Protein AF-A0A564G183-F1 (afdb_monomer_lite)

pLDDT: mean 85.85, std 9.55, range [53.47, 94.5]

Sequence (72 aa):
MFMYCCIAIEVEGRMRLITATSEREAALAAEAVLRRHSSEVLSLGYAVECENRAAGERIADYLADVAFELTH

Foldseek 3Di:
DQFFKWKWKQDPNDTDIDTDPDLVSLLVVLLVVCVVRLVCLVPIDMDMDGPDPVSSVVSVVSVVVSSVVSVD

Organism: NCBI:txid560405

Secondary structure (DSSP, 8-state):
----EEEEEEETTEEEEEEESSHHHHHHHHHHHHHHT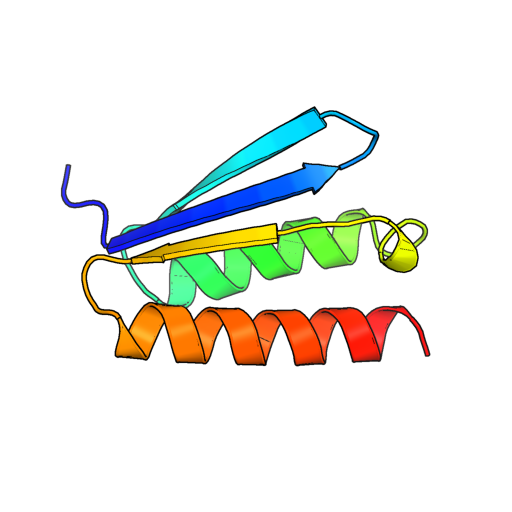GGGGGG--EEEEESSHHHHHHHHHHHHHHHHHHH-

Radius of gyration: 11.44 Å; chains: 1; bounding box: 25×21×32 Å

Structure (mmCIF, N/CA/C/O backbone):
data_AF-A0A564G183-F1
#
_entry.id   AF-A0A564G183-F1
#
loop_
_atom_site.group_PDB
_atom_site.id
_atom_site.type_symbol
_atom_site.label_atom_id
_atom_site.label_alt_id
_atom_site.label_comp_id
_atom_site.label_asym_id
_atom_site.label_entity_id
_atom_site.label_seq_id
_atom_site.pdbx_PDB_ins_code
_atom_site.Cartn_x
_atom_site.Cartn_y
_atom_site.Cartn_z
_atom_site.occupancy
_atom_site.B_iso_or_equiv
_atom_site.auth_seq_id
_atom_site.auth_comp_id
_atom_site.auth_asym_id
_atom_site.auth_atom_id
_atom_site.pdbx_PDB_model_num
ATOM 1 N N . MET A 1 1 ? 4.427 14.677 -16.170 1.00 53.47 1 MET A N 1
ATOM 2 C CA . MET A 1 1 ? 4.742 14.267 -14.788 1.00 53.47 1 MET A CA 1
ATOM 3 C C . MET A 1 1 ? 4.769 12.751 -14.810 1.00 53.47 1 MET A C 1
ATOM 5 O O . MET A 1 1 ? 3.739 12.179 -15.131 1.00 53.47 1 MET A O 1
ATOM 9 N N . PHE A 1 2 ? 5.937 12.121 -14.659 1.00 58.72 2 PHE A N 1
ATOM 10 C CA . PHE A 1 2 ? 6.043 10.657 -14.698 1.00 58.72 2 PHE A CA 1
ATOM 11 C C . PHE A 1 2 ? 5.564 10.116 -13.350 1.00 58.72 2 PHE A C 1
ATOM 13 O O . PHE A 1 2 ? 6.152 10.435 -12.319 1.00 58.72 2 PHE A O 1
ATOM 20 N N . MET A 1 3 ? 4.439 9.407 -13.356 1.00 70.44 3 MET A N 1
ATOM 21 C CA . MET A 1 3 ? 3.825 8.839 -12.160 1.00 70.44 3 MET A CA 1
ATOM 22 C C . MET A 1 3 ? 4.271 7.386 -12.067 1.00 70.44 3 MET A C 1
ATOM 24 O O . MET A 1 3 ? 3.822 6.566 -12.850 1.00 70.44 3 MET A O 1
ATOM 28 N N . TYR A 1 4 ? 5.148 7.077 -11.117 1.00 81.12 4 TYR A N 1
ATOM 29 C CA . TYR A 1 4 ? 5.700 5.734 -10.957 1.00 81.12 4 TYR A CA 1
ATOM 30 C C . TYR A 1 4 ? 4.698 4.791 -10.279 1.00 81.12 4 TYR A C 1
ATOM 32 O O . TYR A 1 4 ? 4.477 3.676 -10.751 1.00 81.12 4 TYR A O 1
ATOM 40 N N . CYS A 1 5 ? 4.072 5.261 -9.195 1.00 88.38 5 CYS A N 1
ATOM 41 C CA . CYS A 1 5 ? 3.028 4.546 -8.465 1.00 88.38 5 CYS A CA 1
ATOM 42 C C . CYS A 1 5 ? 1.923 5.495 -7.991 1.00 88.38 5 CYS A C 1
ATOM 44 O O . CYS A 1 5 ? 2.179 6.643 -7.622 1.00 88.38 5 CYS A O 1
ATOM 46 N N . CYS A 1 6 ? 0.703 4.976 -7.959 1.00 91.62 6 CYS A N 1
ATOM 47 C CA . CYS A 1 6 ? -0.487 5.540 -7.359 1.00 91.62 6 CYS A CA 1
ATOM 48 C C . CYS A 1 6 ? -0.990 4.557 -6.295 1.00 91.62 6 CYS A C 1
ATOM 50 O O . CYS A 1 6 ? -1.201 3.381 -6.583 1.00 91.62 6 CYS A O 1
ATOM 52 N N . ILE A 1 7 ? -1.160 5.023 -5.062 1.00 92.25 7 ILE A N 1
ATOM 53 C CA . ILE A 1 7 ? -1.699 4.225 -3.961 1.00 92.25 7 ILE A CA 1
ATOM 54 C C . ILE A 1 7 ? -2.975 4.898 -3.481 1.00 92.25 7 ILE A C 1
ATOM 56 O O . ILE A 1 7 ? -2.964 6.077 -3.127 1.00 92.25 7 ILE A O 1
ATOM 60 N N . ALA A 1 8 ? -4.070 4.154 -3.460 1.00 92.56 8 ALA A N 1
ATOM 61 C CA . ALA A 1 8 ? -5.330 4.590 -2.889 1.00 92.56 8 ALA A CA 1
ATOM 62 C C . ALA A 1 8 ? -5.500 3.918 -1.524 1.00 92.56 8 ALA A C 1
ATOM 64 O O . ALA A 1 8 ? -5.440 2.698 -1.449 1.00 92.56 8 ALA A O 1
ATOM 65 N N . ILE A 1 9 ? -5.698 4.693 -0.460 1.00 90.19 9 ILE A N 1
ATOM 66 C CA . ILE A 1 9 ? -5.912 4.191 0.905 1.00 90.19 9 ILE A CA 1
ATOM 67 C C . ILE A 1 9 ? -7.253 4.728 1.397 1.00 90.19 9 ILE A C 1
ATOM 69 O O . ILE A 1 9 ? -7.461 5.943 1.400 1.00 90.19 9 ILE A O 1
ATOM 73 N N . GLU A 1 10 ? -8.164 3.850 1.802 1.00 87.81 10 GLU A N 1
ATOM 74 C CA . GLU A 1 10 ? -9.408 4.244 2.461 1.00 87.81 10 GLU A CA 1
ATOM 75 C C . GLU A 1 10 ? -9.124 4.557 3.927 1.00 87.81 10 GLU A C 1
ATOM 77 O O . GLU A 1 10 ? -8.661 3.686 4.644 1.00 87.81 10 GLU A O 1
ATOM 82 N N . VAL A 1 11 ? -9.398 5.785 4.368 1.00 82.69 11 VAL A N 1
ATOM 83 C CA . VAL A 1 11 ? -9.194 6.272 5.738 1.00 82.69 11 VAL A CA 1
ATOM 84 C C . VAL A 1 11 ? -10.464 6.985 6.193 1.00 82.69 11 VAL A C 1
ATOM 86 O O . VAL A 1 11 ? -10.897 7.918 5.516 1.00 82.69 11 VAL A O 1
ATOM 89 N N . GLU A 1 12 ? -11.063 6.587 7.319 1.00 80.38 12 GLU A N 1
ATOM 90 C CA . GLU A 1 12 ? -12.305 7.190 7.847 1.00 80.38 12 GLU A CA 1
ATOM 91 C C . GLU A 1 12 ? -13.444 7.265 6.794 1.00 80.38 12 GLU A C 1
ATOM 93 O O . GLU A 1 12 ? -14.182 8.250 6.703 1.00 80.38 12 GLU A O 1
ATOM 98 N N . GLY A 1 13 ? -13.553 6.251 5.924 1.00 80.88 13 GLY A N 1
ATOM 99 C CA . GLY A 1 13 ? -14.525 6.223 4.819 1.00 80.88 13 GLY A CA 1
ATOM 100 C C . GLY A 1 13 ? -14.221 7.203 3.676 1.00 80.88 13 GLY A C 1
ATOM 101 O O . GLY A 1 13 ? -15.098 7.520 2.869 1.00 80.88 13 GLY A O 1
ATOM 102 N N . ARG A 1 14 ? -12.992 7.732 3.604 1.00 83.56 14 ARG A N 1
ATOM 103 C CA . ARG A 1 14 ? -12.514 8.607 2.526 1.00 83.56 14 ARG A CA 1
ATOM 104 C C . ARG A 1 14 ? -11.298 8.010 1.839 1.00 83.56 14 ARG A C 1
ATOM 106 O O . ARG A 1 14 ? -10.317 7.657 2.481 1.00 83.56 14 ARG A O 1
ATOM 113 N N . MET A 1 15 ? -11.312 8.015 0.511 1.00 86.81 15 MET A N 1
ATOM 114 C CA . MET A 1 15 ? -10.141 7.632 -0.272 1.00 86.81 15 MET A CA 1
ATOM 115 C C . MET A 1 15 ? -9.086 8.739 -0.250 1.00 86.81 15 MET A C 1
ATOM 117 O O . MET A 1 15 ? -9.350 9.881 -0.636 1.00 86.81 15 MET A O 1
ATOM 121 N N . ARG A 1 16 ? -7.866 8.391 0.154 1.00 88.75 16 ARG A N 1
ATOM 122 C CA . ARG A 1 16 ? -6.662 9.202 -0.020 1.00 88.75 16 ARG A CA 1
ATOM 123 C C . ARG A 1 16 ? -5.824 8.620 -1.146 1.00 88.75 16 ARG A C 1
ATOM 125 O O . ARG A 1 16 ? -5.463 7.451 -1.105 1.00 88.75 16 ARG A O 1
ATOM 132 N N . LEU A 1 17 ? -5.507 9.454 -2.131 1.00 91.75 17 LEU A N 1
ATOM 133 C CA . LEU A 1 17 ? -4.634 9.099 -3.246 1.00 91.75 17 LEU A CA 1
ATOM 134 C C . LEU A 1 17 ? -3.225 9.632 -2.994 1.00 91.75 17 LEU A C 1
ATOM 136 O O . LEU A 1 17 ? -3.044 10.807 -2.674 1.00 91.75 17 LEU A O 1
ATOM 140 N N . ILE A 1 18 ? -2.239 8.763 -3.165 1.00 91.44 18 ILE A N 1
ATOM 141 C CA . ILE A 1 18 ? -0.815 9.052 -3.059 1.00 91.44 18 ILE A CA 1
ATOM 142 C C . ILE A 1 18 ? -0.210 8.793 -4.429 1.00 91.44 18 ILE A C 1
ATOM 144 O O . ILE A 1 18 ? -0.182 7.657 -4.887 1.00 91.44 18 ILE A O 1
ATOM 148 N N . THR A 1 19 ? 0.292 9.836 -5.077 1.00 92.12 19 THR A N 1
ATOM 149 C CA . THR A 1 19 ? 1.064 9.705 -6.315 1.00 92.12 19 THR A CA 1
ATOM 150 C C . THR A 1 19 ? 2.536 9.889 -6.001 1.00 92.12 19 THR A C 1
ATOM 152 O O . THR A 1 19 ? 2.901 10.883 -5.377 1.00 92.12 19 THR A O 1
ATOM 155 N N . ALA A 1 20 ? 3.371 8.969 -6.462 1.00 91.88 20 ALA A N 1
ATOM 156 C CA . ALA A 1 20 ? 4.803 8.985 -6.223 1.00 91.88 20 ALA A CA 1
ATOM 157 C C . ALA A 1 20 ? 5.582 8.846 -7.530 1.00 91.88 20 ALA A C 1
ATOM 159 O O . ALA A 1 20 ? 5.141 8.205 -8.487 1.00 91.88 20 ALA A O 1
ATOM 160 N N . THR A 1 21 ? 6.772 9.434 -7.551 1.00 91.19 21 THR A N 1
ATOM 161 C CA . THR A 1 21 ? 7.715 9.386 -8.676 1.00 91.19 21 THR A CA 1
ATOM 162 C C . THR A 1 21 ? 8.763 8.282 -8.518 1.00 91.19 21 THR A C 1
ATOM 164 O O . THR A 1 21 ? 9.559 8.046 -9.424 1.00 91.19 21 THR A O 1
ATOM 167 N N . SER A 1 22 ? 8.753 7.572 -7.383 1.00 90.25 22 SER A N 1
ATOM 168 C CA . SER A 1 22 ? 9.615 6.420 -7.115 1.00 90.25 22 SER A CA 1
ATOM 169 C C . SER A 1 22 ? 8.964 5.419 -6.158 1.00 90.25 22 SER A C 1
ATOM 171 O O . SER A 1 22 ? 8.073 5.775 -5.386 1.00 90.25 22 SER A O 1
ATOM 173 N N . GLU A 1 23 ? 9.462 4.179 -6.160 1.00 90.19 23 GLU A N 1
ATOM 174 C CA . GLU A 1 23 ? 9.041 3.120 -5.227 1.00 90.19 23 GLU A CA 1
ATOM 175 C C . GLU A 1 23 ? 9.228 3.545 -3.765 1.00 90.19 23 GLU A C 1
ATOM 177 O O . GLU A 1 23 ? 8.333 3.395 -2.939 1.00 90.19 23 GLU A O 1
ATOM 182 N N . ARG A 1 24 ? 10.379 4.158 -3.459 1.00 91.69 24 ARG A N 1
ATOM 183 C CA . ARG A 1 24 ? 10.717 4.612 -2.106 1.00 91.69 24 ARG A CA 1
ATOM 184 C C . ARG A 1 24 ? 9.779 5.709 -1.611 1.00 91.69 24 ARG A C 1
ATOM 186 O O . ARG A 1 24 ? 9.373 5.687 -0.455 1.00 91.69 24 ARG A O 1
ATOM 193 N N . GLU A 1 25 ? 9.468 6.680 -2.464 1.00 93.19 25 GLU A N 1
ATOM 194 C CA . GLU A 1 25 ? 8.525 7.749 -2.129 1.00 93.19 25 GLU A CA 1
ATOM 195 C C . GLU A 1 25 ? 7.123 7.182 -1.877 1.00 93.19 25 GLU A C 1
ATOM 197 O O . GLU A 1 25 ? 6.489 7.553 -0.892 1.00 93.19 25 GLU A O 1
ATOM 202 N N . ALA A 1 26 ? 6.683 6.234 -2.713 1.00 91.50 26 ALA A N 1
ATOM 203 C CA . ALA A 1 26 ? 5.399 5.558 -2.564 1.00 91.50 26 ALA A CA 1
ATOM 204 C C . ALA A 1 26 ? 5.296 4.837 -1.210 1.00 91.50 26 ALA A C 1
ATOM 206 O O . ALA A 1 26 ? 4.343 5.061 -0.465 1.00 91.50 26 ALA A O 1
ATOM 207 N N . ALA A 1 27 ? 6.313 4.038 -0.869 1.00 92.56 27 ALA A N 1
ATOM 208 C CA . ALA A 1 27 ? 6.374 3.285 0.380 1.00 92.56 27 ALA A CA 1
ATOM 209 C C . ALA A 1 27 ? 6.350 4.203 1.613 1.00 92.56 27 ALA A C 1
ATOM 211 O O . ALA A 1 27 ? 5.517 4.023 2.497 1.00 92.56 27 ALA A O 1
ATOM 212 N N . LEU A 1 28 ? 7.205 5.233 1.645 1.00 94.50 28 LEU A N 1
ATOM 213 C CA . LEU A 1 28 ? 7.288 6.158 2.781 1.00 94.50 28 LEU A CA 1
ATOM 214 C C . LEU A 1 28 ? 6.001 6.968 2.972 1.00 94.50 28 LEU A C 1
ATOM 216 O O . LEU A 1 28 ? 5.563 7.178 4.103 1.00 94.50 28 LEU A O 1
ATOM 220 N N . ALA A 1 29 ? 5.395 7.438 1.879 1.00 93.50 29 ALA A N 1
ATOM 221 C CA . ALA A 1 29 ? 4.165 8.216 1.949 1.00 93.50 29 ALA A CA 1
ATOM 222 C C . ALA A 1 29 ? 2.982 7.359 2.421 1.00 93.50 29 ALA A C 1
ATOM 224 O O . ALA A 1 29 ? 2.213 7.800 3.277 1.00 93.50 29 ALA A O 1
ATOM 225 N N . ALA A 1 30 ? 2.851 6.136 1.903 1.00 91.56 30 ALA A N 1
ATOM 226 C CA . ALA A 1 30 ? 1.796 5.216 2.310 1.00 91.56 30 ALA A CA 1
ATOM 227 C C . ALA A 1 30 ? 1.971 4.749 3.762 1.00 91.56 30 ALA A C 1
ATOM 229 O O . ALA A 1 30 ? 1.018 4.805 4.538 1.00 91.56 30 ALA A O 1
ATOM 230 N N . GLU A 1 31 ? 3.190 4.407 4.177 1.00 92.81 31 GLU A N 1
ATOM 231 C CA . GLU A 1 31 ? 3.490 4.072 5.571 1.00 92.81 31 GLU A CA 1
ATOM 232 C C . GLU A 1 31 ? 3.163 5.228 6.522 1.00 92.81 31 GLU A C 1
ATOM 234 O O . GLU A 1 31 ? 2.558 5.016 7.571 1.00 92.81 31 GLU A O 1
ATOM 239 N N . ALA A 1 32 ? 3.513 6.466 6.162 1.00 92.50 32 ALA A N 1
ATOM 240 C CA . ALA A 1 32 ? 3.191 7.630 6.982 1.00 92.50 32 ALA A CA 1
ATOM 241 C C . ALA A 1 32 ? 1.674 7.800 7.182 1.00 92.50 32 ALA A C 1
ATOM 243 O O . ALA A 1 32 ? 1.245 8.236 8.254 1.00 92.50 32 ALA A O 1
ATOM 244 N N . VAL A 1 33 ? 0.861 7.445 6.179 1.00 90.00 33 VAL A N 1
ATOM 245 C CA . VAL A 1 33 ? -0.603 7.418 6.305 1.00 90.00 33 VAL A CA 1
ATOM 246 C C . VAL A 1 33 ? -1.042 6.296 7.243 1.00 90.00 33 VAL A C 1
ATOM 248 O O . VAL A 1 33 ? -1.784 6.577 8.183 1.00 90.00 33 VAL A O 1
ATOM 251 N N . LEU A 1 34 ? -0.545 5.069 7.061 1.00 88.44 34 LEU A N 1
ATOM 252 C CA . LEU A 1 34 ? -0.885 3.934 7.930 1.00 88.44 34 LEU A CA 1
ATOM 253 C C . LEU A 1 34 ? -0.534 4.214 9.398 1.00 88.44 34 LEU A C 1
ATOM 255 O O . LEU A 1 34 ? -1.374 4.059 10.279 1.00 88.44 34 LEU A O 1
ATOM 259 N N . ARG A 1 35 ? 0.677 4.717 9.670 1.00 88.69 35 ARG A N 1
ATOM 260 C CA . ARG A 1 35 ? 1.131 5.049 11.031 1.00 88.69 35 ARG A CA 1
ATOM 261 C C . ARG A 1 35 ? 0.324 6.175 11.669 1.00 88.69 35 ARG A C 1
ATOM 263 O O . ARG A 1 35 ? 0.126 6.166 12.880 1.00 88.69 35 ARG A O 1
ATOM 270 N N . ARG A 1 36 ? -0.132 7.152 10.879 1.00 89.25 36 ARG A N 1
ATOM 271 C CA . ARG A 1 36 ? -0.983 8.243 11.377 1.00 89.25 36 ARG A CA 1
ATOM 272 C C . ARG A 1 36 ? -2.368 7.745 11.791 1.00 89.25 36 ARG A C 1
ATOM 274 O O . ARG A 1 36 ? -2.952 8.320 12.702 1.00 89.25 36 ARG A O 1
ATOM 281 N N . HIS A 1 37 ? -2.861 6.700 11.137 1.00 84.31 37 HIS A N 1
ATOM 282 C CA . HIS A 1 37 ? -4.178 6.114 11.373 1.00 84.31 37 HIS A CA 1
ATOM 283 C C . HIS A 1 37 ? -4.075 4.719 12.013 1.00 84.31 37 HIS A C 1
ATOM 285 O O . HIS A 1 37 ? -4.929 3.869 11.779 1.00 84.31 37 HIS A O 1
ATOM 291 N N . SER A 1 38 ? -3.042 4.483 12.838 1.00 75.38 38 SER A N 1
ATOM 292 C CA . SER A 1 38 ? -2.729 3.166 13.417 1.00 75.38 38 SER A CA 1
ATOM 293 C C . SER A 1 38 ? -3.893 2.540 14.198 1.00 75.38 38 SER A C 1
ATOM 295 O O . SER A 1 38 ? -4.103 1.334 14.132 1.00 75.38 38 SER A O 1
ATOM 297 N N . SER A 1 39 ? -4.708 3.357 14.871 1.00 73.31 39 SER A N 1
ATOM 298 C CA . SER A 1 39 ? -5.904 2.916 15.602 1.00 73.31 39 SER A CA 1
ATOM 299 C C . SER A 1 39 ? -7.037 2.390 14.713 1.00 73.31 39 SER A C 1
ATOM 301 O O . SER A 1 39 ? -7.959 1.760 15.220 1.00 73.31 39 SER A O 1
ATOM 303 N N . GLU A 1 40 ? -6.990 2.652 13.406 1.00 68.94 40 GLU A N 1
ATOM 304 C CA . GLU A 1 40 ? -8.046 2.323 12.438 1.00 68.94 40 GLU A CA 1
ATOM 305 C C . GLU A 1 40 ? -7.589 1.312 11.376 1.00 68.94 40 GLU A C 1
ATOM 307 O O . GLU A 1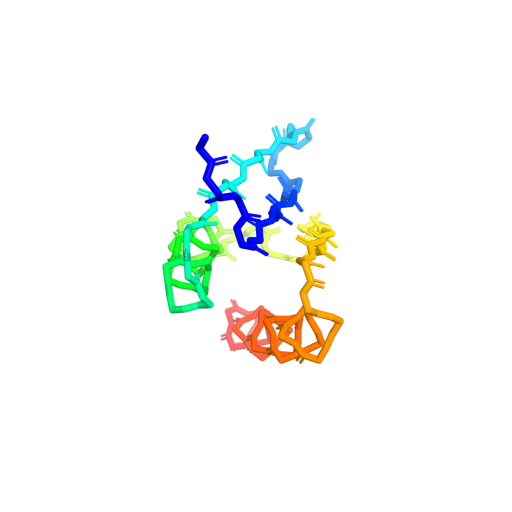 40 ? -8.367 0.959 10.489 1.00 68.94 40 GLU A O 1
ATOM 312 N N . VAL A 1 41 ? -6.352 0.803 11.478 1.00 63.91 41 VAL A N 1
ATOM 313 C CA . VAL A 1 41 ? -5.693 -0.027 10.449 1.00 63.91 41 VAL A CA 1
ATOM 314 C C . VAL A 1 41 ? -6.501 -1.259 10.047 1.00 63.91 41 VAL A C 1
ATOM 316 O O . VAL A 1 41 ? -6.524 -1.601 8.870 1.00 63.91 41 VAL A O 1
ATOM 319 N N . LEU A 1 42 ? -7.247 -1.867 10.975 1.00 58.41 42 LEU A N 1
ATOM 320 C CA . LEU A 1 42 ? -8.119 -3.019 10.697 1.00 58.41 42 LEU A CA 1
ATOM 321 C C . LEU A 1 42 ? -9.238 -2.728 9.676 1.00 58.41 42 LEU A C 1
ATOM 323 O O . LEU A 1 42 ? -9.824 -3.665 9.139 1.00 58.41 42 LEU A O 1
ATOM 327 N N . SER A 1 43 ? -9.542 -1.453 9.419 1.00 64.19 43 SER A N 1
ATOM 328 C CA . SER A 1 43 ? -10.547 -1.009 8.443 1.00 64.19 43 SER A CA 1
ATOM 329 C C . SER A 1 43 ? -9.956 -0.384 7.176 1.00 64.19 43 SER A C 1
ATOM 331 O O . SER A 1 43 ? -10.710 -0.060 6.262 1.00 64.19 43 SER A O 1
ATOM 333 N N . LEU A 1 44 ? -8.630 -0.219 7.096 1.00 68.19 44 LEU A N 1
ATOM 334 C CA . LEU A 1 44 ? -7.985 0.428 5.955 1.00 68.19 44 LEU A CA 1
ATOM 335 C C . LEU A 1 44 ? -7.860 -0.568 4.792 1.00 68.19 44 LEU A C 1
ATOM 337 O O . LEU A 1 44 ? -7.025 -1.472 4.813 1.00 68.19 44 LEU A O 1
ATOM 341 N N . GLY A 1 45 ? -8.668 -0.386 3.749 1.00 78.88 45 GLY A N 1
ATOM 342 C CA . GLY A 1 45 ? -8.423 -0.988 2.439 1.00 78.88 45 GLY A CA 1
ATOM 343 C C . GLY A 1 45 ? -7.417 -0.155 1.641 1.00 78.88 45 GLY A C 1
ATOM 344 O O . GLY A 1 45 ? -7.442 1.076 1.707 1.00 78.88 45 GLY A O 1
ATOM 345 N N . TYR A 1 46 ? -6.542 -0.795 0.860 1.00 85.31 46 TYR A N 1
ATOM 346 C CA . TYR A 1 46 ? -5.676 -0.080 -0.077 1.00 85.31 46 TYR A CA 1
ATOM 347 C C . TYR A 1 46 ? -5.570 -0.759 -1.445 1.00 85.31 46 TYR A C 1
ATOM 349 O O . TYR A 1 46 ? -5.699 -1.975 -1.576 1.00 85.31 46 TYR A O 1
ATOM 357 N N . ALA A 1 47 ? -5.323 0.052 -2.472 1.00 89.69 47 ALA A N 1
ATOM 358 C CA . ALA A 1 47 ? 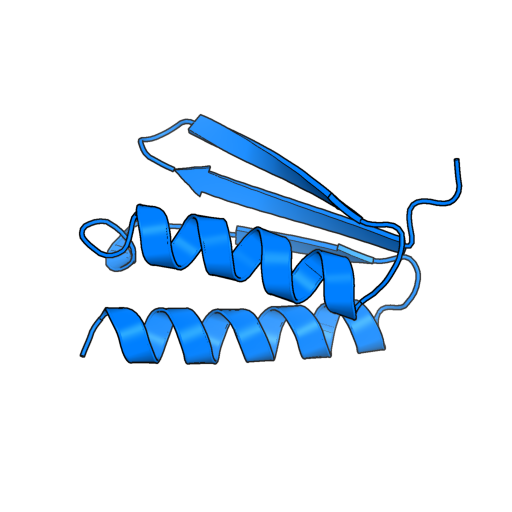-5.036 -0.373 -3.836 1.00 89.69 47 ALA A CA 1
ATOM 359 C C . ALA A 1 47 ? -3.718 0.254 -4.296 1.00 89.69 47 ALA A C 1
ATOM 361 O O . ALA A 1 47 ? -3.474 1.435 -4.047 1.00 89.69 47 ALA A O 1
ATOM 362 N N . VAL A 1 48 ? -2.878 -0.531 -4.969 1.00 91.25 48 VAL A N 1
ATOM 363 C CA . VAL A 1 48 ? -1.571 -0.100 -5.480 1.00 91.25 48 VAL A CA 1
ATOM 364 C C . VAL A 1 48 ? -1.551 -0.291 -6.990 1.00 91.25 48 VAL A C 1
ATOM 366 O O . VAL A 1 48 ? -1.688 -1.408 -7.485 1.00 91.25 48 VAL A O 1
ATOM 369 N N . GLU A 1 49 ? -1.340 0.795 -7.722 1.00 90.81 49 GLU A N 1
ATOM 370 C CA . GLU A 1 49 ? -1.152 0.791 -9.168 1.00 90.81 49 GLU A CA 1
ATOM 371 C C . GLU A 1 49 ? 0.204 1.409 -9.495 1.00 90.81 49 GLU A C 1
ATOM 373 O O . GLU A 1 49 ? 0.471 2.553 -9.148 1.00 90.81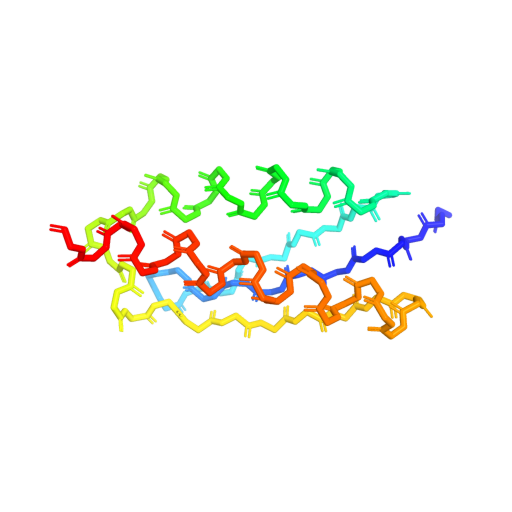 49 GLU A O 1
ATOM 378 N N . CYS A 1 50 ? 1.077 0.674 -10.175 1.00 91.12 50 CYS A N 1
ATOM 379 C CA . CYS A 1 50 ? 2.399 1.159 -10.565 1.00 91.12 50 CYS A CA 1
ATOM 380 C C . CYS A 1 50 ? 2.654 0.894 -12.046 1.00 91.12 50 CYS A C 1
ATOM 382 O O . CYS A 1 50 ? 2.151 -0.088 -12.591 1.00 91.12 50 CYS A O 1
ATOM 384 N N . GLU A 1 51 ? 3.501 1.709 -12.680 1.00 89.62 51 GLU A N 1
ATOM 385 C CA . GLU A 1 51 ? 3.967 1.453 -14.053 1.00 89.62 51 GLU A CA 1
ATOM 386 C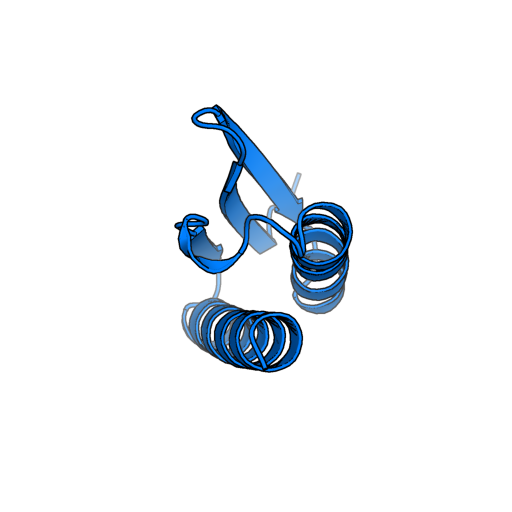 C . GLU A 1 51 ? 4.656 0.081 -14.160 1.00 89.62 51 GLU A C 1
ATOM 388 O O . GLU A 1 51 ? 4.518 -0.630 -15.155 1.00 89.62 51 GLU A O 1
ATOM 393 N N . ASN A 1 52 ? 5.379 -0.314 -13.107 1.00 89.19 52 ASN A N 1
ATOM 394 C CA . ASN A 1 52 ? 5.994 -1.628 -12.983 1.00 89.19 52 ASN A CA 1
ATOM 395 C C . ASN A 1 52 ? 5.195 -2.505 -12.011 1.00 89.19 52 ASN A C 1
ATOM 397 O O . ASN A 1 52 ? 5.199 -2.267 -10.803 1.00 89.19 52 ASN A O 1
ATOM 401 N N . ARG A 1 53 ? 4.590 -3.577 -12.531 1.00 90.06 53 ARG A N 1
ATOM 402 C CA . ARG A 1 53 ? 3.843 -4.557 -11.732 1.00 90.06 53 ARG A CA 1
ATOM 403 C C . ARG A 1 53 ? 4.652 -5.121 -10.559 1.00 90.06 53 ARG A C 1
ATOM 405 O O . ARG A 1 53 ? 4.128 -5.190 -9.456 1.00 90.06 53 ARG A O 1
ATOM 412 N N . ALA A 1 54 ? 5.922 -5.466 -10.769 1.00 92.31 54 ALA A N 1
ATOM 413 C CA . ALA A 1 54 ? 6.765 -6.022 -9.711 1.00 92.31 54 ALA A CA 1
ATOM 414 C C . ALA A 1 54 ? 7.045 -5.000 -8.596 1.00 92.31 54 ALA A C 1
ATOM 416 O O . ALA A 1 54 ? 7.246 -5.381 -7.449 1.00 92.31 54 ALA A O 1
ATOM 417 N N . ALA A 1 55 ? 7.078 -3.703 -8.923 1.00 89.88 55 ALA A N 1
ATOM 418 C CA . ALA A 1 55 ? 7.176 -2.648 -7.916 1.00 89.88 55 ALA A CA 1
ATOM 419 C C . ALA A 1 55 ? 5.866 -2.499 -7.134 1.00 89.88 55 ALA A C 1
ATOM 421 O O . ALA A 1 55 ? 5.901 -2.354 -5.918 1.00 89.88 55 ALA A O 1
ATOM 422 N N . GLY A 1 56 ? 4.723 -2.605 -7.819 1.00 91.94 56 GLY A N 1
ATOM 423 C CA . GLY A 1 56 ? 3.412 -2.630 -7.172 1.00 91.94 56 GLY A CA 1
ATOM 424 C C . GLY A 1 56 ? 3.265 -3.793 -6.191 1.00 91.94 56 GLY A C 1
ATOM 425 O O . GLY A 1 56 ? 2.827 -3.577 -5.068 1.00 91.94 56 GLY A O 1
ATOM 426 N N . GLU A 1 57 ? 3.700 -4.995 -6.581 1.00 93.12 57 GLU A N 1
ATOM 427 C CA . GLU A 1 57 ? 3.704 -6.182 -5.712 1.00 93.12 57 GLU A CA 1
ATOM 428 C C . GLU A 1 57 ? 4.598 -5.968 -4.477 1.00 93.12 57 GLU A C 1
ATOM 430 O O . GLU A 1 57 ? 4.124 -6.130 -3.358 1.00 93.12 57 GLU A O 1
ATOM 435 N N . ARG A 1 58 ? 5.837 -5.474 -4.644 1.00 94.38 58 ARG A N 1
ATOM 436 C CA . ARG A 1 58 ? 6.723 -5.163 -3.502 1.00 94.38 58 ARG A CA 1
ATOM 437 C C . ARG A 1 58 ? 6.145 -4.119 -2.549 1.00 94.38 58 ARG A C 1
ATOM 439 O O . ARG A 1 58 ? 6.299 -4.246 -1.339 1.00 94.38 58 ARG A O 1
ATOM 446 N N . ILE A 1 59 ? 5.510 -3.075 -3.084 1.00 92.75 59 ILE A N 1
ATOM 447 C CA . ILE A 1 59 ? 4.860 -2.044 -2.268 1.00 92.75 59 ILE A CA 1
ATOM 448 C C . ILE A 1 59 ? 3.669 -2.637 -1.517 1.00 92.75 59 ILE A C 1
ATOM 450 O O . ILE A 1 59 ? 3.495 -2.335 -0.342 1.00 92.75 59 ILE A O 1
ATOM 454 N N . ALA A 1 60 ? 2.852 -3.464 -2.170 1.00 91.62 60 ALA A N 1
ATOM 455 C CA . ALA A 1 60 ? 1.712 -4.102 -1.525 1.00 91.62 60 ALA A CA 1
ATOM 456 C C . ALA A 1 60 ? 2.160 -5.020 -0.377 1.00 91.62 60 ALA A C 1
ATOM 458 O O . ALA A 1 60 ? 1.636 -4.888 0.726 1.00 91.62 60 ALA A O 1
ATOM 459 N N . ASP A 1 61 ? 3.172 -5.862 -0.604 1.00 93.06 61 ASP A N 1
ATOM 460 C CA . ASP A 1 61 ? 3.742 -6.734 0.430 1.00 93.06 61 ASP A CA 1
ATOM 461 C C . ASP A 1 61 ? 4.291 -5.910 1.606 1.00 93.06 61 ASP A C 1
ATOM 463 O O . ASP A 1 61 ? 3.957 -6.167 2.761 1.00 93.06 61 ASP A O 1
ATOM 467 N N . TYR A 1 62 ? 5.042 -4.841 1.317 1.00 93.00 62 TYR A N 1
ATOM 468 C CA . TYR A 1 62 ? 5.547 -3.927 2.342 1.00 93.00 62 TYR A CA 1
ATOM 469 C C . TYR A 1 62 ? 4.429 -3.299 3.186 1.00 93.00 62 TYR A C 1
ATOM 471 O O . TYR A 1 62 ? 4.531 -3.222 4.409 1.00 93.00 62 TYR A O 1
ATOM 479 N N . LEU A 1 63 ? 3.346 -2.839 2.554 1.00 90.44 63 LEU A N 1
ATOM 480 C CA . LEU A 1 63 ? 2.225 -2.227 3.270 1.00 90.44 63 LEU A CA 1
ATOM 481 C C . LEU A 1 63 ? 1.419 -3.247 4.076 1.00 90.44 63 LEU A C 1
ATOM 483 O O . LEU A 1 63 ? 0.888 -2.888 5.128 1.00 90.44 63 LEU A O 1
ATOM 487 N N . ALA A 1 64 ? 1.339 -4.498 3.620 1.00 89.56 64 ALA A N 1
ATOM 488 C CA . ALA A 1 64 ? 0.748 -5.587 4.387 1.00 89.56 64 ALA A CA 1
ATOM 489 C C . ALA A 1 64 ? 1.550 -5.860 5.668 1.00 89.56 64 ALA A C 1
ATOM 491 O O . ALA A 1 64 ? 0.950 -5.938 6.741 1.00 89.56 64 ALA A O 1
ATOM 492 N N . ASP A 1 65 ? 2.882 -5.910 5.572 1.00 91.44 65 ASP A N 1
ATOM 493 C CA . ASP A 1 65 ? 3.767 -6.079 6.730 1.00 91.44 65 ASP A CA 1
ATOM 494 C C . ASP A 1 65 ? 3.616 -4.916 7.722 1.00 91.44 65 ASP A C 1
ATOM 496 O O . ASP A 1 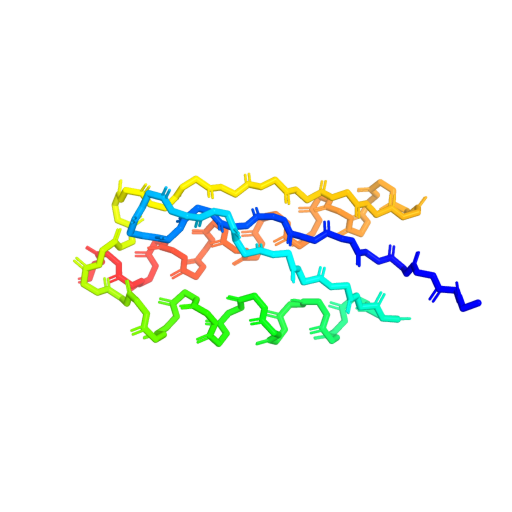65 ? 3.395 -5.136 8.913 1.00 91.44 65 ASP A O 1
ATOM 500 N N . VAL A 1 66 ? 3.625 -3.668 7.239 1.00 89.75 66 VAL A N 1
ATOM 501 C CA . VAL A 1 66 ? 3.404 -2.482 8.087 1.00 89.75 66 VAL A CA 1
ATOM 502 C C . VAL A 1 66 ? 2.032 -2.524 8.767 1.00 89.75 66 VAL A C 1
ATOM 504 O O . VAL A 1 66 ? 1.916 -2.215 9.953 1.00 89.75 66 VAL A O 1
ATOM 507 N N . ALA A 1 67 ? 0.971 -2.889 8.045 1.00 87.56 67 ALA A N 1
ATOM 508 C CA . ALA A 1 67 ? -0.366 -2.990 8.624 1.00 87.56 67 ALA A CA 1
ATOM 509 C C . ALA A 1 67 ? -0.442 -4.092 9.696 1.00 87.56 67 ALA A C 1
ATOM 511 O O . ALA A 1 67 ? -1.078 -3.906 10.737 1.00 87.56 67 ALA A O 1
ATOM 512 N N . PHE A 1 68 ? 0.240 -5.218 9.475 1.00 87.12 68 PHE A N 1
ATOM 513 C CA . PHE A 1 68 ? 0.365 -6.287 10.460 1.00 87.12 68 PHE A CA 1
ATOM 514 C C . PHE A 1 68 ? 1.100 -5.811 11.722 1.00 87.12 68 PHE A C 1
ATOM 516 O O . PHE A 1 68 ? 0.597 -6.027 12.825 1.00 87.12 68 PHE A O 1
ATOM 523 N N . GLU A 1 69 ? 2.223 -5.098 11.574 1.00 88.50 69 GLU A N 1
ATOM 524 C CA . GLU A 1 69 ? 2.978 -4.515 12.695 1.00 88.50 69 GLU A CA 1
ATOM 525 C C . GLU A 1 69 ? 2.163 -3.509 13.515 1.00 88.50 69 GLU A C 1
ATOM 527 O O . GLU A 1 69 ? 2.359 -3.401 14.719 1.00 88.50 69 GLU A O 1
ATOM 532 N N . LEU A 1 70 ? 1.268 -2.745 12.883 1.00 85.94 70 LEU A N 1
ATOM 533 C CA . LEU A 1 70 ? 0.460 -1.733 13.573 1.00 85.94 70 LEU A CA 1
ATOM 534 C C . LEU A 1 70 ? -0.770 -2.306 14.287 1.00 85.94 70 LEU A C 1
ATOM 536 O O . LEU A 1 70 ? -1.386 -1.600 15.086 1.00 85.94 70 LEU A O 1
ATOM 540 N N . THR A 1 71 ? -1.155 -3.544 13.976 1.00 79.81 71 THR A N 1
ATOM 541 C CA . THR A 1 71 ? -2.338 -4.208 14.549 1.00 79.81 71 THR A CA 1
ATOM 542 C C . THR A 1 71 ? -2.005 -5.200 15.666 1.00 79.81 71 THR A C 1
ATOM 544 O O . THR A 1 71 ? -2.931 -5.683 16.322 1.00 79.81 71 THR A O 1
ATOM 547 N N . HIS A 1 72 ? -0.719 -5.473 15.902 1.00 67.94 72 HIS A N 1
ATOM 548 C CA . HIS A 1 72 ? -0.193 -6.344 16.960 1.00 67.94 72 HIS A CA 1
ATOM 549 C C . HIS A 1 72 ? 0.588 -5.541 18.006 1.00 67.94 72 HIS A C 1
ATOM 551 O O . HIS A 1 72 ? 0.629 -6.006 19.169 1.00 67.94 72 HIS A O 1
#